Protein AF-A0A963HWH4-F1 (afdb_monomer)

pLDDT: mean 89.48, std 13.77, range [42.75, 98.62]

Sequence (80 aa):
QPESSFNDLSYWDFAGMANGLGGDGQRVETRAELAAALEHAVATRGRFQLIDVSIPRGELSPTLKRFVEGVKRLSAPGAR

Solvent-accessible surface area (backbone atoms only — not comparable to full-atom values): 5065 Å² total; per-residue (Å²): 128,77,85,58,69,86,76,64,74,80,91,72,69,60,24,67,50,27,50,81,73,64,28,47,40,41,74,32,76,45,74,68,49,46,52,53,50,51,54,49,47,74,70,54,74,97,45,56,69,45,76,41,70,63,72,65,88,90,71,67,56,72,67,58,50,54,49,54,56,53,52,52,59,70,70,40,92,77,76,120

Foldseek 3Di:
DPPDCVPVDDDDPVQVVQVVVFAHGDEDEDPVVVVVLVVVQVVDDDHHYHYHYDDDPPDDDPVVVVVVVVVCVVPDPPPD

Nearest PDB structures (foldseek):
  2q5q-assembly1_B  TM=9.614E-01  e=9.946E-07  Azospirillum brasilense
  2nxw-assembly1_A  TM=9.713E-01  e=1.839E-06  Azospirillum brasilense
  2q5l-assembly1_A  TM=9.728E-01  e=2.588E-06  Azospirillum brasilense
  2nxw-assembly1_B  TM=9.751E-01  e=4.470E-06  Azospirillum brasilense
  2q5l-assembly1_B  TM=9.760E-01  e=4.470E-06  Azospirillum brasilense

Mean predicted aligned error: 6.44 Å

Structure (mmCIF, N/CA/C/O backbone):
data_AF-A0A963HWH4-F1
#
_entry.id   AF-A0A963HWH4-F1
#
loop_
_atom_site.group_PDB
_atom_site.id
_atom_site.type_symbol
_atom_site.label_atom_id
_atom_site.label_alt_id
_atom_site.label_comp_id
_atom_site.label_asym_id
_atom_site.label_entity_id
_atom_site.label_seq_id
_atom_site.pdbx_PDB_ins_code
_atom_site.Cartn_x
_atom_site.Cartn_y
_atom_site.Cartn_z
_atom_site.occupancy
_atom_site.B_iso_or_equiv
_atom_site.auth_seq_id
_atom_site.auth_comp_id
_atom_site.auth_asym_id
_atom_site.auth_atom_id
_atom_site.pdbx_PDB_model_num
ATOM 1 N N . GLN A 1 1 ? 19.403 -8.736 -21.140 1.00 42.75 1 GLN A N 1
ATOM 2 C CA . GLN A 1 1 ? 19.634 -9.533 -19.919 1.00 42.75 1 GLN A CA 1
ATOM 3 C C . GLN A 1 1 ? 18.360 -10.317 -19.679 1.00 42.75 1 GLN A C 1
ATOM 5 O O . GLN A 1 1 ? 17.311 -9.692 -19.808 1.00 42.75 1 GLN A O 1
ATOM 10 N N . PRO A 1 2 ? 18.415 -11.641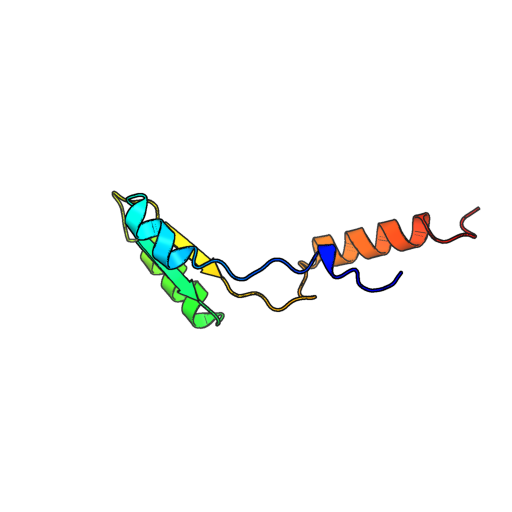 -19.467 1.00 47.19 2 PRO A N 1
ATOM 11 C CA . PRO A 1 2 ? 17.205 -12.406 -19.205 1.00 47.19 2 PRO A CA 1
ATOM 12 C C . PRO A 1 2 ? 16.595 -11.836 -17.927 1.00 47.19 2 PRO A C 1
ATOM 14 O O . PRO A 1 2 ? 17.325 -11.583 -16.969 1.00 47.19 2 PRO A O 1
ATOM 17 N N . GLU A 1 3 ? 15.303 -11.534 -17.967 1.00 57.34 3 GLU A N 1
ATOM 18 C CA . GLU A 1 3 ? 14.544 -11.040 -16.823 1.00 57.34 3 GLU A CA 1
ATOM 19 C C . GLU A 1 3 ? 14.750 -12.019 -15.681 1.00 57.34 3 GLU A C 1
ATOM 21 O O . GLU A 1 3 ? 14.322 -13.172 -15.718 1.00 57.34 3 GLU A O 1
ATOM 26 N N . SER A 1 4 ? 15.600 -11.617 -14.751 1.00 60.16 4 SER A N 1
ATOM 27 C CA . SER A 1 4 ? 16.242 -12.587 -13.907 1.00 60.16 4 SER A CA 1
ATOM 28 C C . SER A 1 4 ? 15.277 -12.991 -12.808 1.00 60.16 4 SER A C 1
ATOM 30 O O . SER A 1 4 ? 14.945 -12.183 -11.937 1.00 60.16 4 SER A O 1
ATOM 32 N N . SER A 1 5 ? 14.869 -14.256 -12.829 1.00 75.25 5 SER A N 1
ATOM 33 C CA . SER A 1 5 ? 13.957 -14.856 -11.852 1.00 75.25 5 SER A CA 1
ATOM 34 C C . SER A 1 5 ? 14.409 -14.697 -10.393 1.00 75.25 5 SER A C 1
ATOM 36 O O . SER A 1 5 ? 13.612 -14.892 -9.488 1.00 75.25 5 SER A O 1
ATOM 38 N N . PHE A 1 6 ? 15.659 -14.294 -10.135 1.00 80.88 6 PHE A N 1
ATOM 39 C CA . PHE A 1 6 ? 16.131 -13.961 -8.790 1.00 80.88 6 PHE A CA 1
ATOM 40 C C . PHE A 1 6 ? 15.442 -12.740 -8.157 1.00 80.88 6 PHE A C 1
ATOM 42 O O . PHE A 1 6 ? 15.470 -12.610 -6.938 1.00 80.88 6 PHE A O 1
ATOM 49 N N . ASN A 1 7 ? 14.834 -11.850 -8.951 1.00 82.81 7 ASN A N 1
ATOM 50 C CA . ASN A 1 7 ? 14.060 -10.713 -8.432 1.00 82.81 7 ASN A CA 1
ATOM 51 C C . ASN A 1 7 ? 12.590 -11.072 -8.162 1.00 82.81 7 ASN A C 1
ATOM 53 O O . ASN A 1 7 ? 11.846 -10.244 -7.634 1.00 82.81 7 ASN A O 1
ATOM 57 N N . ASP A 1 8 ? 12.168 -12.291 -8.510 1.00 85.88 8 ASP A N 1
ATOM 58 C CA . ASP A 1 8 ? 10.828 -12.780 -8.217 1.00 85.88 8 ASP A CA 1
ATOM 59 C C . ASP A 1 8 ? 10.759 -13.275 -6.778 1.00 85.88 8 ASP A C 1
ATOM 61 O O . ASP A 1 8 ? 11.026 -14.433 -6.465 1.00 85.88 8 ASP A O 1
ATOM 65 N N . LEU A 1 9 ? 10.387 -12.358 -5.891 1.00 89.00 9 LEU A N 1
ATOM 66 C CA . LEU A 1 9 ? 10.130 -12.673 -4.494 1.00 89.00 9 LEU A CA 1
ATOM 67 C C . LEU A 1 9 ? 8.782 -13.392 -4.341 1.00 89.00 9 LEU A C 1
ATOM 69 O O . LEU A 1 9 ? 7.803 -13.066 -5.021 1.00 89.00 9 LEU A O 1
ATOM 73 N N . SER A 1 10 ? 8.737 -14.358 -3.422 1.00 86.69 10 SER A N 1
ATOM 74 C CA . SER A 1 10 ? 7.508 -15.051 -3.025 1.00 86.69 10 SER A CA 1
ATOM 75 C C . SER A 1 10 ? 6.524 -14.109 -2.330 1.00 86.69 10 SER A C 1
ATOM 77 O O . SER A 1 10 ? 6.914 -13.110 -1.730 1.00 86.69 10 SER A O 1
ATOM 79 N N . TYR A 1 11 ? 5.241 -14.470 -2.358 1.00 87.88 11 TYR A N 1
ATOM 80 C CA . TYR A 1 11 ? 4.197 -13.747 -1.637 1.00 87.88 11 TYR A CA 1
ATOM 81 C C . TYR A 1 11 ? 4.307 -13.948 -0.121 1.00 87.88 11 TYR A C 1
ATOM 83 O O . TYR A 1 11 ? 4.469 -15.077 0.344 1.00 87.88 11 TYR A O 1
ATOM 91 N N . TRP A 1 12 ? 4.221 -12.852 0.632 1.00 91.69 12 TRP A N 1
ATOM 92 C CA . TRP A 1 12 ? 4.205 -12.828 2.094 1.00 91.69 12 TRP A CA 1
ATOM 93 C C . TRP A 1 12 ? 2.924 -12.120 2.549 1.00 91.69 12 TRP A C 1
ATOM 95 O O . TRP A 1 12 ? 2.584 -11.065 2.018 1.00 91.69 12 TRP A O 1
ATOM 105 N N . ASP A 1 13 ? 2.218 -12.683 3.530 1.00 93.00 13 ASP A N 1
ATOM 106 C CA . ASP A 1 13 ? 1.012 -12.067 4.099 1.00 93.00 13 ASP A CA 1
ATOM 107 C C . ASP A 1 13 ? 1.377 -11.022 5.166 1.00 93.00 13 ASP A C 1
ATOM 109 O O . ASP A 1 13 ? 1.267 -11.251 6.373 1.00 93.00 13 ASP A O 1
ATOM 113 N N . PHE A 1 14 ? 1.863 -9.861 4.718 1.00 95.50 14 PHE A N 1
ATOM 114 C CA . PHE A 1 14 ? 2.283 -8.783 5.616 1.00 95.50 14 PHE A CA 1
ATOM 115 C C . PHE A 1 14 ? 1.127 -8.242 6.466 1.00 95.50 14 PHE A C 1
ATOM 117 O O . PHE A 1 14 ? 1.327 -7.928 7.643 1.00 95.50 14 PHE A O 1
ATOM 124 N N . ALA A 1 15 ? -0.078 -8.162 5.894 1.00 95.81 15 ALA A N 1
ATOM 125 C CA . ALA A 1 15 ? -1.274 -7.730 6.611 1.00 95.81 15 ALA A CA 1
ATOM 126 C C . ALA A 1 15 ? -1.608 -8.686 7.769 1.00 95.81 15 ALA A C 1
ATOM 128 O O . ALA A 1 15 ? -1.787 -8.236 8.901 1.00 95.81 15 ALA A O 1
ATOM 129 N N . GLY A 1 16 ? -1.607 -10.001 7.529 1.00 94.62 16 GLY A N 1
ATOM 130 C CA . GLY A 1 16 ? -1.814 -10.997 8.583 1.00 94.62 16 GLY A CA 1
ATOM 131 C C . GLY A 1 16 ? -0.728 -10.963 9.663 1.00 94.62 16 GLY A C 1
ATOM 132 O O . GLY A 1 16 ? -1.030 -11.046 10.857 1.00 94.62 16 GLY A O 1
ATOM 133 N N . MET A 1 17 ? 0.535 -10.765 9.270 1.00 95.94 17 MET A N 1
ATOM 134 C CA . MET A 1 17 ? 1.663 -10.668 10.206 1.00 95.94 17 MET A CA 1
ATOM 135 C C . MET A 1 17 ? 1.565 -9.460 11.149 1.00 95.94 17 MET A C 1
ATOM 137 O O . MET A 1 17 ? 1.976 -9.564 12.306 1.00 95.94 17 MET A O 1
ATOM 141 N N . ALA A 1 18 ? 1.001 -8.333 10.701 1.00 96.06 18 ALA A N 1
ATOM 142 C CA . ALA A 1 18 ? 0.871 -7.123 11.517 1.00 96.06 18 ALA A CA 1
ATOM 143 C C . ALA A 1 18 ? 0.096 -7.373 12.823 1.00 96.06 18 ALA A C 1
ATOM 145 O O . ALA A 1 18 ? 0.502 -6.887 13.883 1.00 96.06 18 ALA A O 1
ATOM 146 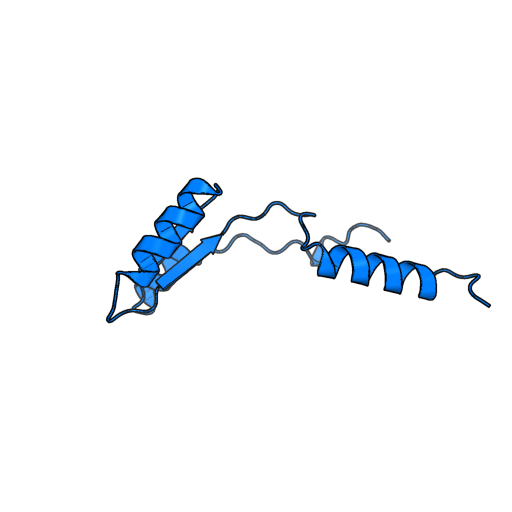N N . ASN A 1 19 ? -0.950 -8.204 12.768 1.00 90.56 19 ASN A N 1
ATOM 147 C CA . ASN A 1 19 ? -1.771 -8.552 13.930 1.00 90.56 19 ASN A CA 1
ATOM 148 C C . ASN A 1 19 ? -0.946 -9.240 15.029 1.00 90.56 19 ASN A C 1
ATOM 150 O O . ASN A 1 19 ? -1.063 -8.896 16.208 1.00 90.56 19 ASN A O 1
ATOM 154 N N . GLY A 1 20 ? -0.061 -10.167 14.640 1.00 91.50 20 GLY A N 1
ATOM 155 C CA . GLY A 1 20 ? 0.832 -10.882 15.561 1.00 91.50 20 GLY A CA 1
ATOM 156 C C . GLY A 1 20 ? 1.921 -10.001 16.179 1.00 91.50 20 GLY A C 1
ATOM 157 O O . GLY A 1 20 ? 2.462 -10.335 17.229 1.00 91.50 20 GLY A O 1
ATOM 158 N N . LEU A 1 21 ? 2.214 -8.855 15.563 1.00 95.38 21 LEU A N 1
ATOM 159 C CA . LEU A 1 21 ? 3.219 -7.894 16.020 1.00 95.38 21 LEU A CA 1
ATOM 160 C C . LEU A 1 21 ? 2.621 -6.744 16.846 1.00 95.38 21 LEU A C 1
ATOM 162 O O . LEU A 1 21 ? 3.341 -5.824 17.229 1.00 95.38 21 LEU A O 1
ATOM 166 N N . GLY A 1 22 ? 1.317 -6.780 17.134 1.00 95.62 22 GLY A N 1
ATOM 167 C CA . GLY A 1 22 ? 0.653 -5.730 17.908 1.00 95.62 22 GLY A CA 1
ATOM 168 C C . GLY A 1 22 ? 0.192 -4.524 17.081 1.00 95.62 22 GLY A C 1
ATOM 169 O O . GLY A 1 22 ? -0.117 -3.484 17.665 1.00 95.62 22 GLY A O 1
ATOM 170 N N . GLY A 1 23 ? 0.116 -4.659 15.756 1.00 97.31 23 GLY A N 1
ATOM 171 C CA . GLY A 1 23 ? -0.504 -3.685 14.855 1.00 97.31 23 GLY A CA 1
ATOM 172 C C . GLY A 1 23 ? -1.818 -4.180 14.269 1.00 97.31 23 GLY A C 1
ATOM 173 O O . GLY A 1 23 ? -2.303 -5.249 14.646 1.00 97.31 23 GLY A O 1
ATOM 174 N N . ASP A 1 24 ? -2.359 -3.395 13.342 1.00 98.00 24 ASP A N 1
ATOM 175 C CA . ASP A 1 24 ? -3.525 -3.746 12.532 1.00 98.00 24 ASP A CA 1
ATOM 176 C C . ASP A 1 24 ? -3.118 -3.708 11.054 1.00 98.00 24 ASP A C 1
ATOM 178 O O . ASP A 1 24 ? -2.554 -2.716 10.579 1.00 98.00 24 ASP A O 1
ATOM 182 N N . GLY A 1 25 ? -3.337 -4.815 10.344 1.00 97.31 25 GLY A N 1
ATOM 183 C CA . GLY A 1 25 ? -2.955 -4.967 8.941 1.00 97.31 25 GLY A CA 1
ATOM 184 C C . GLY A 1 25 ? -4.152 -5.011 7.998 1.00 97.31 25 GLY A C 1
ATOM 185 O O . GLY A 1 25 ? -5.125 -5.716 8.261 1.00 97.31 25 GLY A O 1
ATOM 186 N N . GLN A 1 26 ? -4.057 -4.314 6.865 1.00 97.56 26 GLN A N 1
ATOM 187 C CA . GLN A 1 26 ? -5.059 -4.334 5.799 1.00 97.56 26 GLN A CA 1
ATOM 188 C C . GLN A 1 26 ? -4.389 -4.469 4.430 1.00 97.56 26 GLN A C 1
ATOM 190 O O . GLN A 1 26 ? -3.507 -3.687 4.084 1.00 97.56 26 GLN A O 1
ATOM 195 N N . ARG A 1 27 ? -4.850 -5.427 3.622 1.00 97.12 27 ARG A N 1
ATOM 196 C CA . ARG A 1 27 ? -4.476 -5.543 2.208 1.00 97.12 27 ARG A CA 1
ATOM 197 C C . ARG A 1 27 ? -5.430 -4.726 1.338 1.00 97.12 27 ARG A C 1
ATOM 199 O O . ARG A 1 27 ? -6.639 -4.754 1.568 1.00 97.12 27 ARG A O 1
ATOM 206 N N . VAL A 1 28 ? -4.889 -4.030 0.341 1.00 98.06 28 VAL A N 1
ATOM 207 C CA . VAL A 1 28 ? -5.660 -3.247 -0.639 1.00 98.06 28 VAL A CA 1
ATOM 208 C C . VAL A 1 28 ? -5.146 -3.479 -2.059 1.00 98.06 28 VAL A C 1
ATOM 210 O O . VAL A 1 28 ? -3.944 -3.635 -2.286 1.00 98.06 28 VAL A O 1
ATOM 213 N N . GLU A 1 29 ? -6.059 -3.479 -3.025 1.00 97.56 29 GLU A N 1
ATOM 214 C CA . GLU A 1 29 ? -5.784 -3.751 -4.442 1.00 97.56 29 GLU A CA 1
ATOM 215 C C . GLU A 1 29 ? -6.274 -2.626 -5.360 1.00 97.56 29 GLU A C 1
ATOM 217 O O . GLU A 1 29 ? -5.838 -2.513 -6.508 1.00 97.56 29 GLU A O 1
ATOM 222 N N . THR A 1 30 ? -7.142 -1.741 -4.861 1.00 98.00 30 THR A N 1
ATOM 223 C CA . THR A 1 30 ? -7.660 -0.609 -5.635 1.00 98.00 30 THR A CA 1
ATOM 224 C C . THR A 1 30 ? -7.292 0.747 -5.039 1.00 98.00 30 THR A C 1
ATOM 226 O O . THR A 1 30 ? -6.996 0.903 -3.856 1.00 98.00 30 THR A O 1
ATOM 229 N N . ARG A 1 31 ? -7.364 1.786 -5.880 1.00 98.12 31 ARG A N 1
ATOM 230 C CA . ARG A 1 31 ? -7.170 3.180 -5.451 1.00 98.12 31 ARG A CA 1
ATOM 231 C C . ARG A 1 31 ? -8.215 3.629 -4.425 1.00 98.12 31 ARG A C 1
ATOM 233 O O . ARG A 1 31 ? -7.883 4.404 -3.536 1.00 98.12 31 ARG A O 1
ATOM 240 N N . ALA A 1 32 ? -9.453 3.152 -4.557 1.00 98.44 32 ALA A N 1
ATOM 241 C CA . ALA A 1 32 ? -10.530 3.472 -3.624 1.00 98.44 32 ALA A CA 1
ATOM 242 C C . ALA A 1 32 ? -10.287 2.824 -2.254 1.00 98.44 32 ALA A C 1
ATOM 244 O O . ALA A 1 32 ? -10.403 3.490 -1.230 1.00 98.44 32 ALA A O 1
ATOM 245 N N . GLU A 1 33 ? -9.871 1.556 -2.239 1.00 98.56 33 GLU A N 1
ATOM 246 C CA . GLU A 1 33 ? -9.497 0.856 -1.007 1.00 98.56 33 GLU A CA 1
ATOM 247 C C . GLU A 1 33 ? -8.297 1.506 -0.324 1.00 98.56 33 GLU A C 1
ATOM 249 O O . GLU A 1 33 ? -8.320 1.683 0.888 1.00 98.56 33 GLU A O 1
ATOM 254 N N . LEU A 1 34 ? -7.277 1.915 -1.087 1.00 98.56 34 LEU A N 1
ATOM 255 C CA . LEU A 1 34 ? -6.126 2.628 -0.534 1.00 98.56 34 LEU A CA 1
ATOM 256 C C . LEU A 1 34 ? -6.539 3.947 0.134 1.00 98.56 34 LEU A C 1
ATOM 258 O O . LEU A 1 34 ? -6.065 4.245 1.227 1.00 98.56 34 LEU A O 1
ATOM 262 N N . ALA A 1 35 ? -7.422 4.726 -0.496 1.00 98.62 35 ALA A N 1
ATOM 263 C CA . ALA A 1 35 ? -7.927 5.963 0.098 1.00 98.62 35 ALA A CA 1
ATOM 264 C C . ALA A 1 35 ? -8.658 5.686 1.424 1.00 98.62 35 ALA A C 1
ATOM 266 O O . ALA A 1 35 ? -8.320 6.282 2.445 1.00 98.62 35 ALA A O 1
ATOM 267 N N . ALA A 1 36 ? -9.574 4.714 1.432 1.00 98.62 36 ALA A N 1
ATOM 268 C CA . ALA A 1 36 ? -10.311 4.326 2.633 1.00 98.62 36 ALA A CA 1
ATOM 269 C C . ALA A 1 36 ? -9.392 3.779 3.745 1.00 98.62 36 ALA A C 1
ATOM 271 O O . ALA A 1 36 ? -9.564 4.115 4.915 1.00 98.62 36 ALA A O 1
ATOM 272 N N . ALA A 1 37 ? -8.388 2.970 3.392 1.00 98.38 37 ALA A N 1
ATOM 273 C CA . ALA A 1 37 ? -7.422 2.419 4.341 1.00 98.38 37 ALA A CA 1
ATOM 274 C C . ALA A 1 37 ? -6.543 3.512 4.963 1.00 98.38 37 ALA A C 1
ATOM 276 O O . ALA A 1 37 ? -6.260 3.472 6.159 1.00 98.38 37 ALA A O 1
ATOM 277 N N . LEU A 1 38 ? -6.144 4.519 4.179 1.00 98.56 38 LEU A N 1
ATOM 278 C CA . LEU A 1 38 ? -5.403 5.674 4.686 1.00 98.56 38 LEU A CA 1
ATOM 279 C C . LEU A 1 38 ? -6.248 6.508 5.652 1.00 98.5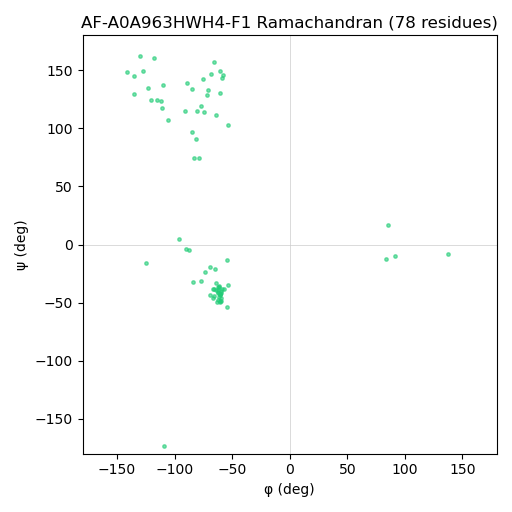6 38 LEU A C 1
ATOM 281 O O . LEU A 1 38 ? -5.757 6.879 6.718 1.00 98.56 38 LEU A O 1
ATOM 285 N N . GLU A 1 39 ? -7.513 6.770 5.317 1.00 98.50 39 GLU A N 1
ATOM 286 C CA . GLU A 1 39 ? -8.444 7.464 6.214 1.00 98.50 39 GLU A CA 1
ATOM 287 C C . GLU A 1 39 ? -8.623 6.699 7.531 1.00 98.50 39 GLU A C 1
ATOM 289 O O . GLU A 1 39 ? -8.496 7.285 8.610 1.00 98.50 39 GLU A O 1
ATOM 294 N N . HIS A 1 40 ? -8.829 5.381 7.456 1.00 98.06 40 HIS A N 1
ATOM 295 C CA . HIS A 1 40 ? -8.927 4.520 8.631 1.00 98.06 40 HIS A CA 1
ATOM 296 C C . HIS A 1 40 ? -7.648 4.557 9.478 1.00 98.06 40 HIS A C 1
ATOM 298 O O . HIS A 1 40 ? -7.711 4.805 10.682 1.00 98.06 40 HIS A O 1
ATOM 304 N N . ALA A 1 41 ? -6.478 4.394 8.858 1.00 98.00 41 ALA A N 1
ATOM 305 C CA . ALA A 1 41 ? -5.198 4.400 9.559 1.00 98.00 41 ALA A CA 1
ATOM 306 C C . ALA A 1 41 ? -4.921 5.743 10.259 1.00 98.00 41 ALA A C 1
ATOM 308 O O . ALA A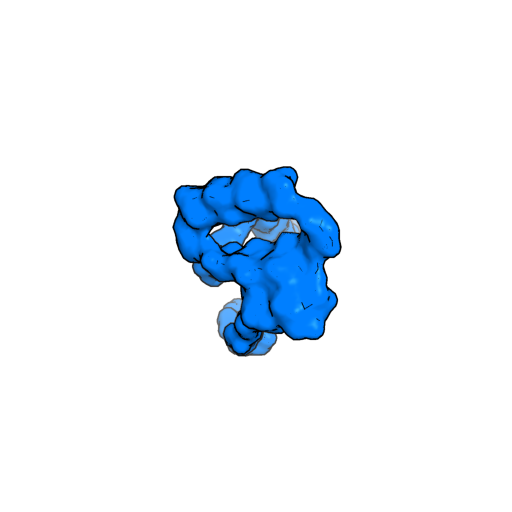 1 41 ? -4.383 5.785 11.367 1.00 98.00 41 ALA A O 1
ATOM 309 N N . VAL A 1 42 ? -5.324 6.857 9.639 1.00 97.94 42 VAL A N 1
ATOM 310 C CA . VAL A 1 42 ? -5.220 8.199 10.227 1.00 97.94 42 VAL A CA 1
ATOM 311 C C . VAL A 1 42 ? -6.258 8.430 11.325 1.00 97.94 42 VAL A C 1
ATOM 313 O O . VAL A 1 42 ? -5.995 9.248 12.205 1.00 97.94 42 VAL A O 1
ATOM 316 N N . ALA A 1 43 ? 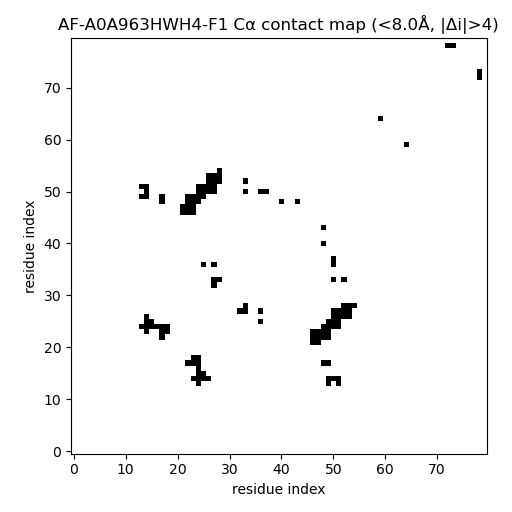-7.381 7.720 11.359 1.00 98.25 43 ALA A N 1
ATOM 317 C CA . ALA A 1 43 ? -8.345 7.809 12.458 1.00 98.25 43 ALA A CA 1
ATOM 318 C C . ALA A 1 43 ? -7.974 6.908 13.653 1.00 98.25 43 ALA A C 1
ATOM 320 O O . ALA A 1 43 ? -8.217 7.272 14.805 1.00 98.25 43 ALA A O 1
ATOM 321 N N . THR A 1 44 ? -7.343 5.762 13.400 1.00 96.69 44 THR A N 1
ATOM 322 C CA . THR A 1 44 ? -7.020 4.761 14.425 1.00 96.69 44 THR A CA 1
ATOM 323 C C . THR A 1 44 ? -5.703 5.089 15.140 1.00 96.69 44 THR A C 1
ATOM 325 O O . THR A 1 44 ? -4.692 5.454 14.535 1.00 96.69 44 THR A O 1
ATOM 328 N N . ARG A 1 45 ? -5.699 5.008 16.475 1.00 95.81 45 ARG A N 1
ATOM 329 C CA . ARG A 1 45 ? -4.536 5.291 17.337 1.00 95.81 45 ARG A CA 1
ATOM 330 C C . ARG A 1 45 ? -4.320 4.159 18.333 1.00 95.81 45 ARG A C 1
ATOM 332 O O . ARG A 1 45 ? -5.221 3.378 18.605 1.00 95.81 45 ARG A O 1
ATOM 339 N N . GLY A 1 46 ? -3.118 4.105 18.902 1.00 96.44 46 GLY A N 1
ATOM 340 C CA . GLY A 1 46 ? -2.743 3.119 19.922 1.00 96.44 46 GLY A CA 1
ATOM 341 C C . GLY A 1 46 ? -2.109 1.840 19.371 1.00 96.44 46 GLY A C 1
ATOM 342 O O . GLY A 1 46 ? -1.551 1.071 20.146 1.00 96.44 46 GLY A O 1
ATOM 343 N N . ARG A 1 47 ? -2.134 1.634 18.049 1.00 96.62 47 ARG A N 1
ATOM 344 C CA . ARG A 1 47 ? -1.480 0.525 17.337 1.00 96.62 47 ARG A CA 1
ATOM 345 C C . ARG A 1 47 ? -0.903 1.040 16.025 1.00 96.62 47 ARG A C 1
ATOM 347 O O . ARG A 1 47 ? -1.466 1.968 15.439 1.00 96.62 47 ARG A O 1
ATOM 354 N N . PHE A 1 48 ? 0.204 0.466 15.558 1.00 97.75 48 PHE A N 1
ATOM 355 C CA . PHE A 1 48 ? 0.680 0.785 14.212 1.00 97.75 48 PHE A CA 1
ATOM 356 C C . PHE A 1 48 ? -0.296 0.216 13.176 1.00 97.75 48 PHE A C 1
ATOM 358 O O . PHE A 1 48 ? -0.904 -0.828 13.399 1.00 97.75 48 PHE A O 1
ATOM 365 N N . GLN A 1 49 ? -0.435 0.915 12.055 1.00 98.38 49 GLN A N 1
ATOM 366 C CA . GLN A 1 49 ? -1.321 0.535 10.959 1.00 98.38 49 GLN A CA 1
ATOM 367 C C . GLN A 1 49 ? -0.448 0.135 9.768 1.00 98.38 49 GLN A C 1
ATOM 369 O O . GLN A 1 49 ? 0.407 0.918 9.349 1.00 98.38 49 GLN A O 1
ATOM 374 N N . LEU A 1 50 ? -0.624 -1.081 9.252 1.00 98.38 50 LEU A N 1
ATOM 375 C CA . LEU A 1 50 ? 0.093 -1.592 8.085 1.00 98.38 50 LEU A CA 1
ATOM 376 C C . LEU A 1 50 ? -0.882 -1.733 6.917 1.00 98.38 50 LEU A C 1
ATOM 378 O O . LEU A 1 50 ? -1.820 -2.521 6.978 1.00 98.38 50 LEU A O 1
ATOM 382 N N . ILE A 1 51 ? -0.638 -0.983 5.842 1.00 98.31 51 ILE A N 1
ATOM 383 C CA . ILE A 1 51 ? -1.412 -1.077 4.601 1.00 98.31 51 ILE A CA 1
ATOM 384 C C . ILE A 1 51 ? -0.547 -1.797 3.562 1.00 98.31 51 ILE A C 1
ATOM 386 O O . ILE A 1 51 ? 0.426 -1.233 3.063 1.00 98.31 51 ILE A O 1
ATOM 390 N N . ASP A 1 52 ? -0.892 -3.046 3.256 1.00 97.56 52 ASP A N 1
ATOM 391 C CA . ASP A 1 52 ? -0.248 -3.868 2.229 1.00 97.56 52 ASP A CA 1
ATOM 392 C C . ASP A 1 52 ? -0.873 -3.557 0.859 1.00 97.56 52 ASP A C 1
ATOM 394 O O . ASP A 1 52 ? -1.963 -4.030 0.519 1.00 97.56 52 ASP A O 1
ATOM 398 N N . VAL A 1 53 ? -0.214 -2.676 0.101 1.00 97.62 53 VAL A N 1
ATOM 399 C CA . VAL A 1 53 ? -0.700 -2.180 -1.193 1.00 97.62 53 VAL A CA 1
ATOM 400 C C . VAL A 1 53 ? -0.189 -3.066 -2.321 1.00 97.62 53 VAL A C 1
ATOM 402 O O . VAL A 1 53 ? 1.004 -3.071 -2.633 1.00 97.62 53 VAL A O 1
ATOM 405 N N . SER A 1 54 ? -1.104 -3.748 -3.005 1.00 95.38 54 SER A N 1
ATOM 406 C CA . SER A 1 54 ? -0.761 -4.544 -4.183 1.00 95.38 54 SER A CA 1
ATOM 407 C C . SER A 1 54 ? -0.487 -3.643 -5.388 1.00 95.38 54 SER A C 1
ATOM 409 O O . SER A 1 54 ? -1.384 -2.983 -5.910 1.00 95.38 54 SER A O 1
ATOM 411 N N . ILE A 1 55 ? 0.763 -3.632 -5.855 1.00 94.62 55 ILE A N 1
ATOM 412 C CA . ILE A 1 55 ? 1.187 -2.918 -7.065 1.00 94.62 55 ILE A CA 1
ATOM 413 C C . ILE A 1 55 ? 1.651 -3.955 -8.098 1.00 94.62 55 ILE A C 1
ATOM 415 O O . ILE A 1 55 ? 2.537 -4.757 -7.787 1.00 94.62 55 ILE A O 1
ATOM 419 N N . PRO A 1 56 ? 1.089 -3.964 -9.323 1.00 92.00 56 PRO A N 1
ATOM 420 C CA . PRO A 1 56 ? 1.544 -4.863 -10.376 1.00 92.00 56 PRO A CA 1
ATOM 421 C C . PRO A 1 56 ? 3.031 -4.679 -10.692 1.00 92.00 56 PRO A C 1
ATOM 423 O O . PRO A 1 56 ? 3.569 -3.569 -10.665 1.00 92.00 56 PRO A O 1
ATOM 426 N N . ARG A 1 57 ? 3.707 -5.772 -11.050 1.00 90.00 57 ARG A N 1
ATOM 427 C CA . ARG A 1 57 ? 5.103 -5.712 -11.500 1.00 90.00 57 ARG A CA 1
ATOM 428 C C . ARG A 1 57 ? 5.234 -4.808 -12.727 1.00 90.00 57 ARG A C 1
ATOM 430 O O . ARG A 1 57 ? 4.370 -4.798 -13.597 1.00 90.00 57 ARG A O 1
ATOM 437 N N . GLY A 1 58 ? 6.338 -4.068 -12.801 1.00 89.94 58 GLY A N 1
ATOM 438 C CA . GLY A 1 58 ? 6.602 -3.120 -13.889 1.00 89.94 58 GLY A CA 1
ATOM 439 C C . GLY A 1 58 ? 5.961 -1.742 -13.699 1.00 89.94 58 GLY A C 1
ATOM 440 O O . GLY A 1 58 ? 6.366 -0.795 -14.378 1.00 89.94 58 GLY A O 1
ATOM 441 N N . GLU A 1 59 ? 5.046 -1.581 -12.739 1.00 93.25 59 GLU A N 1
ATOM 442 C CA . GLU A 1 59 ? 4.555 -0.261 -12.359 1.00 93.25 59 GLU A CA 1
ATOM 443 C C . GLU A 1 59 ? 5.580 0.461 -11.486 1.00 93.25 59 GLU A C 1
ATOM 445 O O . GLU A 1 59 ? 5.970 0.009 -10.412 1.00 93.25 59 GLU A O 1
ATOM 450 N N . LEU A 1 60 ? 6.047 1.607 -11.977 1.00 92.94 60 LEU A N 1
ATOM 451 C CA . LEU A 1 60 ? 7.102 2.398 -11.351 1.00 92.94 60 LEU A CA 1
ATOM 452 C C . LEU A 1 60 ? 6.642 3.841 -11.177 1.00 92.94 60 LEU A C 1
ATOM 454 O O . LEU A 1 60 ? 5.914 4.388 -12.014 1.00 92.94 60 LEU A O 1
ATOM 458 N N . SER A 1 61 ? 7.150 4.497 -10.135 1.00 95.44 61 SER A N 1
ATOM 459 C CA . SER A 1 61 ? 6.947 5.934 -9.967 1.00 95.44 61 SER A CA 1
ATOM 460 C C . SER A 1 61 ? 7.547 6.706 -11.153 1.00 95.44 61 SER A C 1
ATOM 462 O O . SER A 1 61 ? 8.571 6.289 -11.708 1.00 95.44 61 SER A O 1
ATOM 464 N N . PRO A 1 62 ? 6.980 7.866 -11.536 1.00 95.50 62 PRO A N 1
ATOM 465 C CA . PRO A 1 62 ? 7.535 8.684 -12.615 1.00 95.50 62 PRO A CA 1
ATOM 466 C C . PRO A 1 62 ? 9.014 9.031 -12.402 1.00 95.50 62 PRO A C 1
ATOM 468 O O . PRO A 1 62 ? 9.790 9.082 -13.352 1.00 95.50 62 PRO A O 1
ATOM 471 N N . THR A 1 63 ? 9.423 9.238 -11.150 1.00 96.06 63 THR A N 1
AT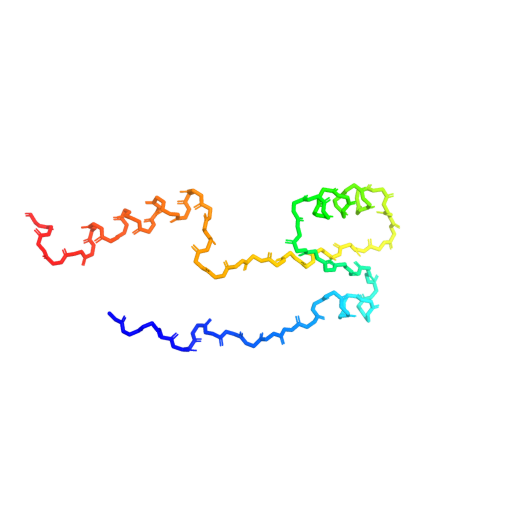OM 472 C CA . THR A 1 63 ? 10.815 9.523 -10.789 1.00 96.06 63 THR A CA 1
ATOM 473 C C . THR A 1 63 ? 11.726 8.334 -11.061 1.00 96.06 63 THR A C 1
ATOM 475 O O . THR A 1 63 ? 12.774 8.510 -11.680 1.00 96.06 63 THR A O 1
ATOM 478 N N . LEU A 1 64 ? 11.321 7.126 -10.659 1.00 93.06 64 LEU A N 1
ATOM 479 C CA . LEU A 1 64 ? 12.111 5.925 -10.907 1.00 93.06 64 LEU A CA 1
ATOM 480 C C . LEU A 1 64 ? 12.183 5.601 -12.405 1.00 93.06 64 LEU A C 1
ATOM 482 O O . LEU A 1 64 ? 13.261 5.269 -12.891 1.00 93.06 64 LEU A O 1
ATOM 486 N N . LYS A 1 65 ? 11.086 5.793 -13.155 1.00 93.50 65 LYS A N 1
ATOM 487 C CA . LYS A 1 65 ? 11.082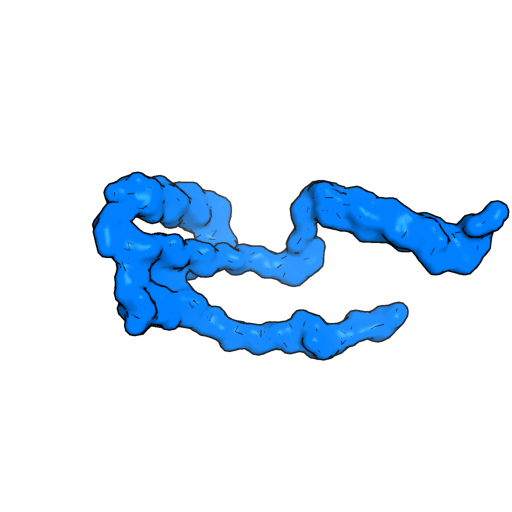 5.671 -14.627 1.00 93.50 65 LYS A CA 1
ATOM 488 C C . LYS A 1 65 ? 12.147 6.579 -15.257 1.00 93.50 65 LYS A C 1
ATOM 490 O O . LYS A 1 65 ? 13.045 6.084 -15.937 1.00 93.50 65 LYS A O 1
ATOM 495 N N . ARG A 1 66 ? 12.127 7.880 -14.933 1.00 93.38 66 ARG A N 1
ATOM 496 C CA . ARG A 1 66 ? 13.110 8.860 -15.441 1.00 93.38 66 ARG A CA 1
ATOM 497 C C . ARG A 1 66 ? 14.549 8.522 -15.053 1.00 93.38 66 ARG A C 1
ATOM 499 O O . ARG A 1 66 ? 15.462 8.692 -15.859 1.00 93.38 66 ARG A O 1
ATOM 506 N N . PHE A 1 67 ? 14.763 8.055 -13.825 1.00 93.38 67 PHE A N 1
ATOM 507 C CA . PHE A 1 67 ? 16.088 7.652 -13.361 1.00 93.38 67 PHE A CA 1
ATOM 508 C C . PHE A 1 67 ? 16.628 6.463 -14.166 1.00 93.38 67 PHE A C 1
ATOM 510 O O . PHE A 1 67 ? 17.738 6.533 -14.692 1.00 93.38 67 PHE A O 1
ATOM 517 N N . VAL A 1 68 ? 15.825 5.406 -14.330 1.00 91.19 68 VAL A N 1
ATOM 518 C CA . VAL A 1 68 ? 16.201 4.211 -15.102 1.00 91.19 68 VAL A CA 1
ATOM 519 C C . VAL A 1 68 ? 16.517 4.568 -16.555 1.00 91.19 68 VAL A C 1
ATOM 521 O O . VAL A 1 68 ? 17.503 4.079 -17.107 1.00 91.19 68 VAL A O 1
ATOM 524 N N . GLU A 1 69 ? 15.728 5.444 -17.176 1.00 91.44 69 GLU A N 1
ATOM 525 C CA . GLU A 1 69 ? 16.004 5.959 -18.523 1.00 91.44 69 GLU A CA 1
ATOM 526 C C . GLU A 1 69 ? 17.343 6.705 -18.596 1.00 91.44 69 GLU A C 1
ATOM 528 O O . GLU A 1 69 ? 18.106 6.513 -19.543 1.00 91.44 69 GLU A O 1
ATOM 533 N N . GLY A 1 70 ? 17.647 7.532 -17.590 1.00 91.31 70 GLY A N 1
ATOM 534 C CA . GLY A 1 70 ? 18.922 8.241 -17.480 1.00 91.31 70 GLY A CA 1
ATOM 535 C C . GLY A 1 70 ? 20.117 7.297 -17.386 1.00 91.31 70 GLY A C 1
ATOM 536 O O . GLY A 1 70 ? 21.0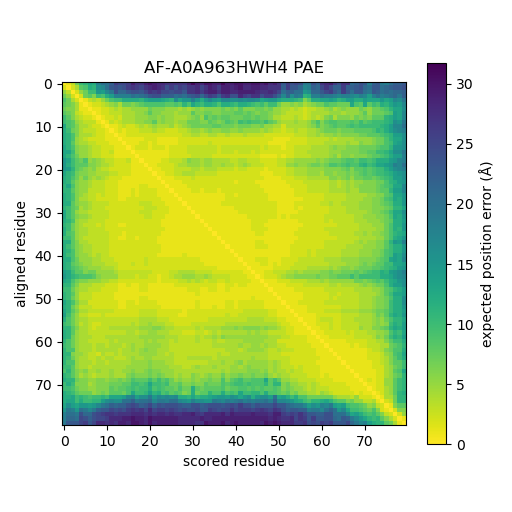62 7.429 -18.163 1.00 91.31 70 GLY A O 1
ATOM 537 N N . VAL A 1 71 ? 20.049 6.308 -16.493 1.00 92.44 71 VAL A N 1
ATOM 538 C CA . VAL A 1 71 ? 21.110 5.305 -16.317 1.00 92.44 71 VAL A CA 1
ATOM 539 C C . VAL A 1 71 ? 21.317 4.494 -17.598 1.00 92.44 71 VAL A C 1
ATOM 541 O O . VAL A 1 71 ? 22.450 4.341 -18.045 1.00 92.44 71 VAL A O 1
ATOM 544 N N . LYS A 1 72 ? 20.238 4.039 -18.252 1.00 89.44 72 LYS A N 1
ATOM 545 C CA . LYS A 1 72 ? 20.328 3.264 -19.503 1.00 89.44 72 LYS A CA 1
ATOM 546 C C . LYS A 1 72 ? 21.052 4.016 -20.621 1.00 89.44 72 LYS A C 1
ATOM 548 O O . LYS A 1 72 ? 21.821 3.392 -21.346 1.00 89.44 72 LYS A O 1
ATOM 553 N N . ARG A 1 73 ? 20.843 5.333 -20.753 1.00 87.12 73 ARG A N 1
ATOM 554 C CA . ARG A 1 73 ? 21.564 6.151 -21.747 1.00 87.12 73 ARG A CA 1
ATOM 555 C C . ARG A 1 73 ? 23.069 6.195 -21.485 1.00 87.12 73 ARG A C 1
ATOM 557 O O . ARG A 1 73 ? 23.838 6.148 -22.435 1.00 87.12 73 ARG A O 1
ATOM 564 N N . LEU A 1 74 ? 23.479 6.272 -20.219 1.00 85.44 74 LEU A N 1
ATOM 565 C CA . LEU A 1 74 ? 24.891 6.352 -19.827 1.00 85.44 74 LEU A CA 1
ATOM 566 C C . LEU A 1 74 ? 25.607 4.997 -19.900 1.00 85.44 74 LEU A C 1
ATOM 568 O O . LEU A 1 74 ? 26.804 4.945 -20.157 1.00 85.44 74 LEU A O 1
ATOM 572 N N . SER A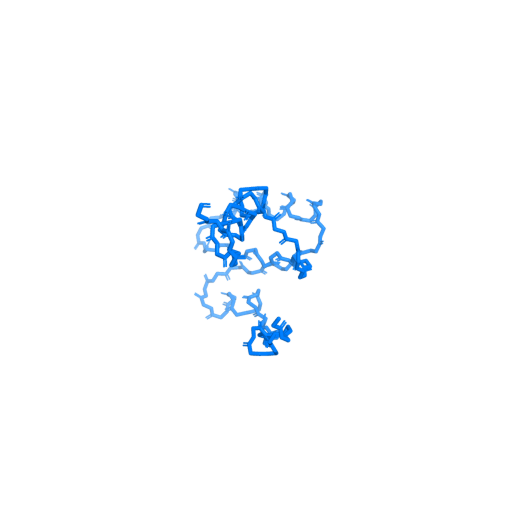 1 75 ? 24.886 3.901 -19.663 1.00 79.62 75 SER A N 1
ATOM 573 C CA . SER A 1 75 ? 25.443 2.543 -19.673 1.00 79.62 75 SER A CA 1
ATOM 574 C C . SER A 1 75 ? 25.400 1.860 -21.047 1.00 79.62 75 SER A C 1
ATOM 576 O O . SER A 1 75 ? 25.892 0.740 -21.176 1.00 79.62 75 SER A O 1
ATOM 578 N N . ALA A 1 76 ? 24.815 2.494 -22.071 1.00 69.12 76 ALA A N 1
ATOM 579 C CA . ALA A 1 76 ? 24.806 1.964 -23.431 1.00 69.12 76 ALA A CA 1
ATOM 580 C C . ALA A 1 76 ? 26.216 2.065 -24.060 1.00 69.12 76 ALA A C 1
ATOM 582 O O . ALA A 1 76 ? 26.808 3.150 -24.054 1.00 69.12 76 ALA A O 1
ATOM 583 N N . PRO A 1 77 ? 26.773 0.974 -24.625 1.00 52.75 77 PRO A N 1
ATOM 584 C CA . PRO A 1 77 ? 28.065 1.029 -25.298 1.00 52.75 77 PRO A CA 1
ATOM 585 C C . PRO A 1 77 ? 27.953 1.939 -26.528 1.00 52.75 77 PRO A C 1
ATOM 587 O O . PRO A 1 77 ? 27.246 1.610 -27.477 1.00 52.75 77 PRO A O 1
ATOM 590 N N . GLY A 1 78 ? 28.617 3.096 -26.490 1.00 57.31 78 GLY A N 1
ATOM 591 C CA . GLY A 1 78 ? 28.592 4.095 -27.568 1.00 57.31 78 GLY A CA 1
ATOM 592 C C . GLY A 1 78 ? 28.456 5.548 -27.108 1.00 57.31 78 GLY A C 1
ATOM 593 O O . GLY A 1 78 ? 28.630 6.444 -27.924 1.00 57.31 78 GLY A O 1
ATOM 594 N N . ALA A 1 79 ? 28.200 5.808 -25.821 1.00 54.59 79 ALA A N 1
ATOM 595 C CA . ALA A 1 79 ? 28.267 7.158 -25.258 1.00 54.59 79 ALA A CA 1
ATOM 596 C C . ALA A 1 79 ? 29.732 7.570 -24.992 1.00 54.59 79 ALA A C 1
ATOM 598 O O . ALA A 1 79 ? 30.209 7.546 -23.856 1.00 54.59 79 ALA A O 1
ATOM 599 N N . ARG A 1 80 ? 30.466 7.893 -26.058 1.00 43.91 80 ARG A N 1
ATOM 600 C CA . ARG A 1 80 ? 31.631 8.784 -26.019 1.00 43.91 80 ARG A CA 1
ATOM 601 C C . ARG A 1 80 ? 31.399 9.912 -27.004 1.00 43.91 80 ARG A C 1
ATOM 603 O O . ARG A 1 80 ? 30.970 9.595 -28.133 1.00 43.91 80 ARG A O 1
#

Radius of gyration: 18.3 Å; Cα contacts (8 Å, |Δi|>4): 62; chains: 1; bounding box: 42×25×48 Å

Secondary structure (DSSP, 8-state):
----GGG-PPP--HHHHHHHTTSEEEEE-SHHHHHHHHHHHHH--SS-EEEEE---TT---HHHHHHHHHHHHHHSTT--